Protein AF-J9FA26-F1 (afdb_monomer)

Nearest PDB structures (foldseek):
  1y7y-assembly1_B  TM=8.941E-01  e=2.163E-02  Aeromonas hydrophila
  4ia8-assembly1_B  TM=8.892E-01  e=2.289E-02  Enterobacter sp. RFL1396
  5woq-assembly2_C  TM=9.152E-01  e=3.398E-02  Mycolicibacterium smegmatis MC2 155
  3g5g-assembly1_A  TM=8.826E-01  e=2.711E-02  Enterobacter sp. RFL1396
  4iwr-assembly1_B  TM=8.650E-01  e=2.562E-02  Enterobacter sp. RFL1396

Organism: NCBI:txid749906

Mean predicted aligned error: 4.18 Å

InterPro domains:
  IPR001387 Cro/C1-type, helix-turn-helix domain [PS50943] (8-39)
  IPR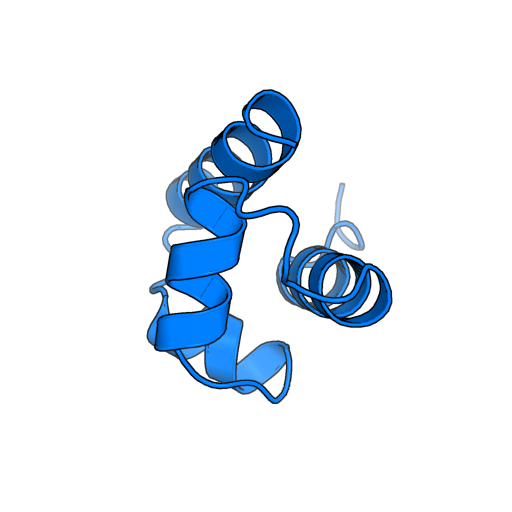001387 Cro/C1-type, helix-turn-helix domain [SM00530] (7-60)
  IPR001387 Cro/C1-type, helix-turn-helix domain [cd00093] (5-60)
  IPR010982 Lambda repressor-like, DNA-binding domain superfamily [G3DSA:1.10.260.40] (1-60)
  IPR010982 Lambda repressor-like, DNA-binding domain superfamily [SSF47413] (2-58)

Sequence (60 aa):
MQIVGEQIKLARLRRNLSIAQVAERATCSPLTVSRIEKGTPTVAIGIYLRVLYALQLEED

Secondary structure (DSSP, 8-state):
-HHHHHHHHHHHHHTT--HHHHHHHTTS-HHHHHHHHTT-TTS-HHHHHHHHHHT-GGG-

Foldseek 3Di:
DQVQLCVLVVLCVVVVHDLVQLCVQLVHDSVLNVCSNRVPPPRDVSSSVSSVVSSDPVPD

Solvent-accessible surface area (backbone atoms only — not comparable to full-atom values): 3333 Å² total; per-residue (Å²): 89,48,70,60,8,44,52,51,44,51,55,34,56,77,67,71,53,50,58,60,59,41,10,59,63,34,72,50,53,45,68,53,48,53,37,40,37,64,17,47,81,87,59,58,68,72,55,56,52,33,42,52,53,46,66,50,72,85,83,114

Structure (mmCIF, N/CA/C/O backbone):
data_AF-J9FA26-F1
#
_entry.id   AF-J9FA26-F1
#
loop_
_atom_site.group_PDB
_atom_site.id
_atom_site.type_symbol
_atom_site.label_atom_id
_atom_site.label_alt_id
_atom_site.label_comp_id
_atom_site.label_asym_id
_atom_site.label_entity_id
_atom_site.label_seq_id
_atom_site.pdbx_PDB_ins_code
_atom_site.Cartn_x
_atom_site.Cartn_y
_atom_site.Cartn_z
_atom_site.occupancy
_atom_site.B_iso_or_equiv
_atom_site.auth_seq_id
_atom_site.auth_comp_id
_atom_site.auth_asym_id
_atom_site.auth_atom_id
_atom_site.pdbx_PDB_model_num
ATOM 1 N N . MET A 1 1 ? 10.420 2.202 -9.007 1.00 71.94 1 MET A N 1
ATOM 2 C CA . MET A 1 1 ? 9.059 2.533 -8.511 1.00 71.94 1 MET A CA 1
ATOM 3 C C . MET A 1 1 ? 9.044 3.030 -7.057 1.00 71.94 1 MET A C 1
ATOM 5 O O . ME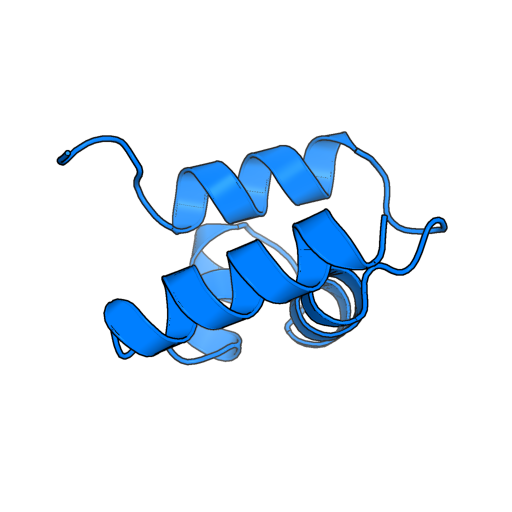T A 1 1 ? 7.980 3.091 -6.453 1.00 71.94 1 MET A O 1
ATOM 9 N N . GLN A 1 2 ? 10.184 3.440 -6.488 1.00 81.44 2 GLN A N 1
ATOM 10 C CA . GLN A 1 2 ? 10.285 3.786 -5.064 1.00 81.44 2 GLN A CA 1
ATOM 11 C C . GLN A 1 2 ? 9.480 5.043 -4.696 1.00 81.44 2 GLN A C 1
ATOM 13 O O . GLN A 1 2 ? 8.683 4.999 -3.767 1.00 81.44 2 GLN A O 1
ATOM 18 N N . ILE A 1 3 ? 9.578 6.095 -5.519 1.00 88.00 3 ILE A N 1
ATOM 19 C CA . ILE A 1 3 ? 8.797 7.337 -5.374 1.00 88.00 3 ILE A CA 1
ATOM 20 C C . ILE A 1 3 ? 7.288 7.043 -5.371 1.00 88.00 3 ILE A C 1
ATOM 22 O O . ILE A 1 3 ? 6.564 7.517 -4.504 1.00 88.00 3 ILE A O 1
ATOM 26 N N . VAL A 1 4 ? 6.812 6.213 -6.305 1.00 86.75 4 VAL A N 1
ATOM 27 C CA . VAL A 1 4 ? 5.386 5.853 -6.415 1.00 86.75 4 VAL A CA 1
ATOM 28 C C . VAL A 1 4 ? 4.910 5.092 -5.176 1.00 86.75 4 VAL A C 1
ATOM 30 O O . VAL A 1 4 ? 3.851 5.401 -4.640 1.00 86.75 4 VAL A O 1
ATOM 33 N N . GLY A 1 5 ? 5.696 4.125 -4.693 1.00 90.62 5 GLY A N 1
ATOM 34 C CA . GLY A 1 5 ? 5.367 3.380 -3.475 1.00 90.62 5 GLY A CA 1
ATOM 35 C C . GLY A 1 5 ? 5.253 4.279 -2.244 1.00 90.62 5 GLY A C 1
ATOM 36 O O . GLY A 1 5 ? 4.304 4.160 -1.468 1.00 90.62 5 GLY A O 1
ATOM 37 N N . GLU A 1 6 ? 6.165 5.238 -2.108 1.00 91.81 6 GLU A N 1
ATOM 38 C CA . GLU A 1 6 ? 6.147 6.198 -1.008 1.00 91.81 6 GLU A CA 1
ATOM 39 C C . GLU A 1 6 ? 4.940 7.142 -1.078 1.00 91.81 6 GLU A C 1
ATOM 41 O O . GLU A 1 6 ? 4.272 7.354 -0.066 1.00 91.81 6 GLU A O 1
ATOM 46 N N . GLN A 1 7 ? 4.577 7.627 -2.271 1.00 90.38 7 GLN A N 1
ATOM 47 C CA . GLN A 1 7 ? 3.357 8.423 -2.455 1.00 90.38 7 GLN A CA 1
ATOM 48 C C . GLN A 1 7 ? 2.088 7.630 -2.114 1.00 90.38 7 GLN A C 1
ATOM 50 O O . GLN A 1 7 ? 1.199 8.161 -1.452 1.00 90.38 7 GLN A O 1
ATOM 55 N N . ILE A 1 8 ? 2.017 6.347 -2.485 1.00 90.94 8 ILE A N 1
ATOM 56 C CA . ILE A 1 8 ? 0.897 5.463 -2.120 1.00 90.94 8 ILE A CA 1
ATOM 57 C C . ILE A 1 8 ? 0.805 5.305 -0.597 1.00 90.94 8 ILE A C 1
ATOM 59 O O . ILE A 1 8 ? -0.281 5.419 -0.025 1.00 90.94 8 ILE A O 1
ATOM 63 N N . LYS A 1 9 ? 1.942 5.107 0.078 1.00 91.94 9 LYS A N 1
ATOM 64 C CA . LYS A 1 9 ? 2.000 5.021 1.542 1.00 91.94 9 LYS A CA 1
ATOM 65 C C . LYS A 1 9 ? 1.518 6.310 2.203 1.00 91.94 9 LYS A C 1
ATOM 67 O O . LYS A 1 9 ? 0.721 6.264 3.138 1.00 91.94 9 LYS A O 1
ATOM 72 N N . LEU A 1 10 ? 1.974 7.462 1.713 1.00 91.69 10 LEU A N 1
ATOM 73 C CA . LEU A 1 10 ? 1.537 8.767 2.207 1.00 91.69 10 LEU A CA 1
ATOM 74 C C . LEU A 1 10 ? 0.035 8.975 1.983 1.00 91.69 10 LEU A C 1
ATOM 76 O O . LEU A 1 10 ? -0.662 9.393 2.904 1.00 91.69 10 LEU A O 1
ATOM 80 N N . ALA A 1 11 ? -0.482 8.631 0.803 1.00 90.94 11 ALA A N 1
ATOM 81 C CA . ALA A 1 11 ? -1.903 8.721 0.484 1.00 90.94 11 ALA A CA 1
ATOM 82 C C . ALA A 1 11 ? -2.765 7.838 1.399 1.00 90.94 11 ALA A C 1
ATOM 84 O O . ALA A 1 11 ? -3.825 8.282 1.846 1.00 90.94 11 ALA A O 1
ATOM 85 N N . ARG A 1 12 ? -2.292 6.626 1.724 1.00 92.56 12 ARG A N 1
ATOM 86 C CA . ARG A 1 12 ? -2.939 5.737 2.695 1.00 92.56 12 ARG A CA 1
ATOM 87 C C . ARG A 1 12 ? -2.964 6.353 4.095 1.00 92.56 12 ARG A C 1
ATOM 89 O O . ARG A 1 12 ? -4.012 6.361 4.737 1.00 92.56 12 ARG A O 1
ATOM 96 N N . LEU A 1 13 ? -1.822 6.860 4.567 1.00 91.06 13 LEU A N 1
ATOM 97 C CA . LEU A 1 13 ? -1.694 7.451 5.903 1.00 91.06 13 LEU A CA 1
ATOM 98 C C . LEU A 1 13 ? -2.535 8.723 6.059 1.00 91.06 13 LEU A C 1
ATOM 100 O O . LEU A 1 13 ? -3.196 8.877 7.079 1.00 91.06 13 LEU A O 1
ATOM 104 N N . ARG A 1 14 ? -2.586 9.589 5.037 1.00 90.81 14 ARG A N 1
ATOM 105 C CA . ARG A 1 14 ? -3.447 10.788 5.024 1.00 90.81 14 ARG A CA 1
ATOM 106 C C . ARG A 1 14 ? -4.929 10.451 5.203 1.00 90.81 14 ARG A C 1
ATOM 108 O O . ARG A 1 14 ? -5.649 11.198 5.851 1.00 90.81 14 ARG A O 1
ATOM 115 N N . ARG A 1 15 ? -5.365 9.309 4.667 1.00 88.25 15 ARG A N 1
ATOM 116 C CA . ARG A 1 15 ? -6.743 8.804 4.773 1.00 88.25 15 ARG A CA 1
ATOM 117 C C . ARG A 1 15 ? -6.979 7.933 6.015 1.00 88.25 15 ARG A C 1
ATOM 119 O O . ARG A 1 15 ? -8.060 7.376 6.156 1.00 88.25 15 ARG A O 1
ATOM 126 N N . ASN A 1 16 ? -5.983 7.782 6.897 1.00 89.75 16 ASN A N 1
ATOM 127 C CA . ASN A 1 16 ? -6.030 6.901 8.073 1.00 89.75 16 ASN A CA 1
ATOM 128 C C . ASN A 1 16 ? -6.449 5.450 7.752 1.00 89.75 16 ASN A C 1
ATOM 130 O O . ASN A 1 16 ? -7.045 4.762 8.579 1.00 89.75 16 ASN A O 1
ATOM 134 N N . LEU A 1 17 ? -6.118 4.958 6.554 1.00 90.12 17 LEU A N 1
ATOM 135 C CA . LEU A 1 17 ? -6.436 3.591 6.148 1.00 90.12 17 LEU A CA 1
ATOM 136 C C . LEU A 1 17 ? -5.337 2.627 6.608 1.00 90.12 17 LEU A C 1
ATOM 138 O O . LEU A 1 17 ? -4.139 2.879 6.456 1.00 90.12 17 LEU A O 1
ATOM 142 N N . SER A 1 18 ? -5.722 1.475 7.143 1.00 92.88 18 SER A N 1
ATOM 143 C CA . SER A 1 18 ? -4.786 0.385 7.418 1.00 92.88 18 SER A CA 1
ATOM 144 C C . SER A 1 18 ? -4.400 -0.349 6.130 1.00 92.88 18 SER A C 1
ATOM 146 O O . SER A 1 18 ? -5.134 -0.355 5.140 1.00 92.88 18 SER A O 1
ATOM 148 N N . ILE A 1 19 ? -3.239 -1.010 6.139 1.00 93.25 19 ILE A N 1
ATOM 149 C CA . ILE A 1 19 ? -2.801 -1.863 5.020 1.00 93.25 19 ILE A CA 1
ATOM 150 C C . ILE A 1 19 ? -3.842 -2.955 4.735 1.00 93.25 19 ILE A C 1
ATOM 152 O O . ILE A 1 19 ? -4.094 -3.260 3.575 1.00 93.25 19 ILE A O 1
ATOM 156 N N . ALA A 1 20 ? -4.470 -3.507 5.778 1.00 92.12 20 ALA A N 1
ATOM 157 C CA . ALA A 1 20 ? -5.509 -4.524 5.650 1.00 92.12 20 ALA A CA 1
ATOM 158 C C . ALA A 1 20 ? -6.754 -3.993 4.921 1.00 92.12 20 ALA A C 1
ATOM 160 O O . ALA A 1 20 ? -7.218 -4.634 3.985 1.00 92.12 20 ALA A O 1
ATOM 161 N N . GLN A 1 21 ? -7.229 -2.793 5.272 1.00 90.94 21 GLN A N 1
ATOM 162 C CA . GLN A 1 21 ? -8.372 -2.162 4.597 1.00 90.94 21 GLN A CA 1
ATOM 163 C C . GLN A 1 21 ? -8.087 -1.881 3.118 1.00 90.94 21 GLN A C 1
ATOM 165 O O . GLN A 1 21 ? -8.925 -2.148 2.262 1.00 90.94 21 GLN A O 1
ATOM 170 N N . VAL A 1 22 ? -6.894 -1.371 2.793 1.00 91.62 22 VAL A N 1
ATOM 171 C CA . VAL A 1 22 ? -6.502 -1.146 1.390 1.00 91.62 22 VAL A CA 1
ATOM 172 C C . VAL A 1 22 ? -6.380 -2.468 0.636 1.00 91.62 2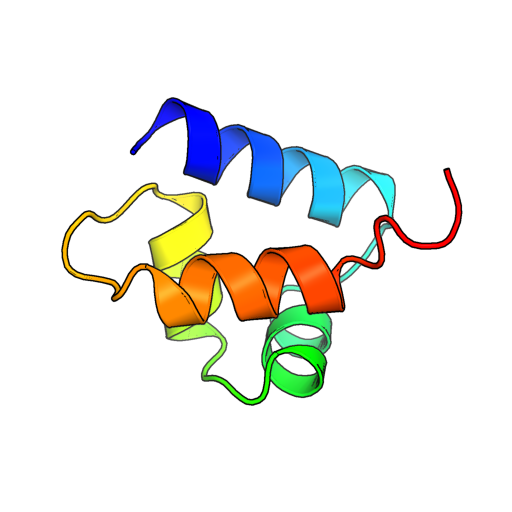2 VAL A C 1
ATOM 174 O O . VAL A 1 22 ? -6.789 -2.557 -0.518 1.00 91.62 22 VAL A O 1
ATOM 177 N N . ALA A 1 23 ? -5.838 -3.502 1.278 1.00 92.81 23 ALA A N 1
ATOM 178 C CA . ALA A 1 23 ? -5.682 -4.820 0.677 1.00 92.81 23 ALA A CA 1
ATOM 179 C C . ALA A 1 23 ? -7.034 -5.467 0.350 1.00 92.81 23 ALA A C 1
ATOM 181 O O . ALA A 1 23 ? -7.200 -5.990 -0.752 1.00 92.81 23 ALA A O 1
ATOM 182 N N . GLU A 1 24 ? -7.997 -5.358 1.266 1.00 90.75 24 GLU A N 1
ATOM 183 C CA . GLU A 1 24 ? -9.373 -5.821 1.082 1.00 90.75 24 GLU A CA 1
ATOM 184 C C . GLU A 1 24 ? -10.043 -5.103 -0.098 1.00 90.75 24 GLU A C 1
ATOM 186 O O . GLU A 1 24 ? -10.484 -5.754 -1.045 1.00 90.75 24 GLU A O 1
ATOM 191 N N . ARG A 1 25 ? -9.999 -3.763 -0.123 1.00 89.25 25 ARG A N 1
ATOM 192 C CA . ARG A 1 25 ? -10.553 -2.947 -1.219 1.00 89.25 25 ARG A CA 1
ATOM 193 C C . ARG A 1 25 ? -9.896 -3.232 -2.573 1.00 89.25 25 ARG A C 1
ATOM 195 O O . ARG A 1 25 ? -10.575 -3.303 -3.590 1.00 89.25 25 ARG A O 1
ATOM 202 N N . ALA A 1 26 ? -8.579 -3.432 -2.600 1.00 90.12 26 ALA A N 1
ATOM 203 C CA . ALA A 1 26 ? -7.831 -3.748 -3.818 1.00 90.12 26 ALA A CA 1
ATOM 204 C C . ALA A 1 26 ? -7.920 -5.234 -4.229 1.00 90.12 26 ALA A C 1
ATOM 206 O O . ALA A 1 26 ? -7.316 -5.626 -5.234 1.00 90.12 26 ALA A O 1
ATOM 207 N N . THR A 1 27 ? -8.645 -6.062 -3.461 1.00 91.38 27 THR A N 1
ATOM 208 C CA . THR A 1 27 ? -8.769 -7.515 -3.661 1.00 91.38 27 THR A CA 1
ATOM 209 C C . THR A 1 27 ? -7.396 -8.194 -3.777 1.00 91.38 27 THR A C 1
ATOM 211 O O . THR A 1 27 ? -7.097 -8.913 -4.733 1.00 91.38 27 THR A O 1
ATOM 214 N N .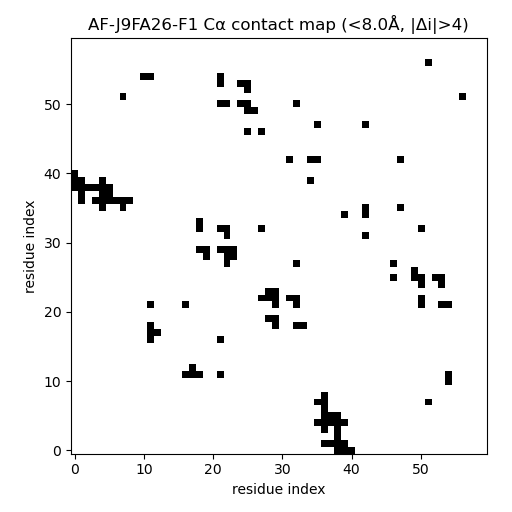 CYS A 1 28 ? -6.503 -7.905 -2.828 1.00 91.44 28 CYS A N 1
ATOM 215 C CA . CYS A 1 28 ? -5.134 -8.415 -2.812 1.00 91.44 28 CYS A CA 1
ATOM 216 C C . CYS A 1 28 ? -4.660 -8.728 -1.385 1.00 91.44 28 CYS A C 1
ATOM 218 O O . CYS A 1 28 ? -5.338 -8.436 -0.405 1.00 91.44 28 CYS A O 1
ATOM 220 N N . SER A 1 29 ? -3.478 -9.335 -1.249 1.00 93.31 29 SER A N 1
ATOM 221 C CA . SER A 1 29 ? -2.922 -9.620 0.077 1.00 93.31 29 SER A CA 1
ATOM 222 C C . SER A 1 29 ? -2.322 -8.360 0.735 1.00 93.31 29 SER A C 1
ATOM 224 O O . SER A 1 29 ? -1.712 -7.541 0.037 1.00 93.31 29 SER A O 1
ATOM 226 N N . PRO A 1 30 ? -2.369 -8.220 2.075 1.00 92.12 30 PRO A N 1
ATOM 227 C CA . PRO A 1 30 ? -1.694 -7.131 2.797 1.00 92.12 30 PRO A CA 1
ATOM 228 C C . PRO A 1 30 ? -0.182 -7.064 2.525 1.00 92.12 30 PRO A C 1
ATOM 230 O O . PRO A 1 30 ? 0.410 -5.985 2.460 1.00 92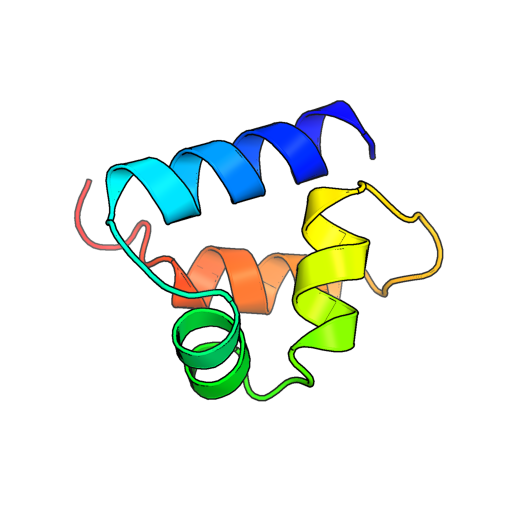.12 30 PRO A O 1
ATOM 233 N N . LEU A 1 31 ? 0.442 -8.223 2.293 1.00 93.56 31 LEU A N 1
ATOM 234 C CA . LEU A 1 31 ? 1.837 -8.344 1.861 1.00 93.56 31 LEU A CA 1
ATOM 235 C C . LEU A 1 31 ? 2.082 -7.660 0.513 1.00 93.56 31 LEU A C 1
ATOM 237 O O . LEU A 1 31 ? 3.113 -7.014 0.328 1.00 93.56 31 LEU A O 1
ATOM 241 N N . THR A 1 32 ? 1.137 -7.772 -0.420 1.00 92.38 32 THR A N 1
ATOM 242 C CA . THR A 1 32 ? 1.210 -7.111 -1.725 1.00 92.38 32 THR A CA 1
ATOM 243 C C . THR A 1 32 ? 1.157 -5.593 -1.573 1.00 92.38 32 THR A C 1
ATOM 245 O O . THR A 1 32 ? 1.991 -4.906 -2.156 1.00 92.38 32 THR A O 1
ATOM 248 N N . VAL A 1 33 ? 0.266 -5.068 -0.727 1.00 92.56 33 VAL A N 1
ATOM 249 C CA . VAL A 1 33 ? 0.201 -3.626 -0.426 1.00 92.56 33 VAL A CA 1
ATOM 250 C C . VAL A 1 33 ? 1.500 -3.140 0.226 1.00 92.56 33 VAL A C 1
ATOM 252 O O . VAL A 1 33 ? 2.059 -2.135 -0.199 1.00 92.56 33 VAL A O 1
ATOM 255 N N . SER A 1 34 ? 2.064 -3.890 1.177 1.00 93.19 34 SER A N 1
ATOM 256 C CA . SER A 1 34 ? 3.358 -3.537 1.784 1.00 93.19 34 SER A CA 1
ATOM 257 C C . SER A 1 34 ? 4.513 -3.533 0.768 1.00 93.19 34 SER A C 1
ATOM 259 O O . SER A 1 34 ? 5.383 -2.664 0.814 1.00 93.19 34 SER A O 1
ATOM 261 N N . ARG A 1 35 ? 4.523 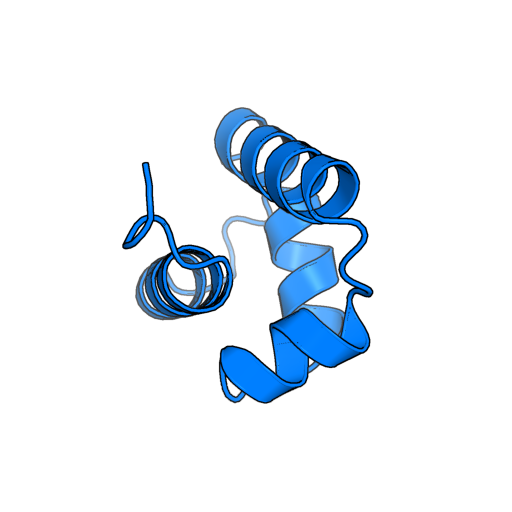-4.468 -0.194 1.00 92.75 35 ARG A N 1
ATOM 262 C CA . ARG A 1 35 ? 5.499 -4.476 -1.303 1.00 92.75 35 ARG A CA 1
ATOM 263 C C . ARG A 1 35 ? 5.323 -3.279 -2.238 1.00 92.75 35 ARG A C 1
ATOM 265 O O . ARG A 1 35 ? 6.328 -2.730 -2.694 1.00 92.75 35 ARG A O 1
ATOM 272 N N . ILE A 1 36 ? 4.080 -2.875 -2.497 1.00 91.81 36 ILE A N 1
ATOM 273 C CA . ILE A 1 36 ? 3.734 -1.690 -3.291 1.00 91.81 36 ILE A CA 1
ATOM 274 C C . ILE A 1 36 ? 4.245 -0.424 -2.611 1.00 91.81 36 ILE A C 1
ATOM 276 O O . ILE A 1 36 ? 4.944 0.349 -3.260 1.00 91.81 36 ILE A O 1
ATOM 280 N N . GLU 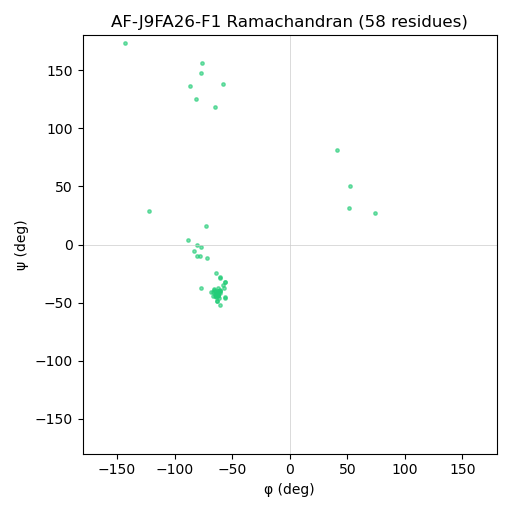A 1 37 ? 3.992 -0.258 -1.310 1.00 91.75 37 GLU A N 1
ATOM 281 C CA . GLU A 1 37 ? 4.480 0.883 -0.520 1.00 91.75 37 GLU A CA 1
ATOM 282 C C . GLU A 1 37 ? 6.011 0.982 -0.489 1.00 91.75 37 GLU A C 1
ATOM 284 O O . GLU A 1 37 ? 6.568 2.069 -0.379 1.00 91.75 37 GLU A O 1
ATOM 289 N N . LYS A 1 38 ? 6.708 -0.152 -0.619 1.00 90.62 38 LYS A N 1
ATOM 290 C CA . LYS A 1 38 ? 8.174 -0.213 -0.739 1.00 90.62 38 LYS A CA 1
ATOM 291 C C . LYS A 1 38 ? 8.684 0.013 -2.170 1.00 90.62 38 LYS A C 1
ATOM 293 O O . LYS A 1 38 ? 9.891 0.065 -2.382 1.00 90.62 38 LYS A O 1
ATOM 298 N N . GLY A 1 39 ? 7.795 0.128 -3.159 1.00 86.31 39 GLY A N 1
ATOM 299 C CA . GLY A 1 39 ? 8.158 0.351 -4.560 1.00 86.31 39 GLY A CA 1
ATOM 300 C C . GLY A 1 39 ? 8.742 -0.873 -5.270 1.00 86.31 39 GLY A C 1
ATOM 301 O O . GLY A 1 39 ? 9.536 -0.706 -6.199 1.00 86.31 39 GLY A O 1
ATOM 302 N N . THR A 1 40 ? 8.373 -2.082 -4.831 1.00 88.75 40 THR A N 1
ATOM 303 C CA . THR A 1 40 ? 8.921 -3.345 -5.351 1.00 88.75 40 THR A CA 1
ATOM 304 C C . THR A 1 40 ? 8.549 -3.543 -6.832 1.00 88.75 40 THR A C 1
ATOM 306 O O . THR A 1 40 ? 7.365 -3.686 -7.137 1.00 88.75 40 THR A O 1
ATOM 309 N N . PRO A 1 41 ? 9.520 -3.629 -7.762 1.00 79.56 41 PRO A N 1
ATOM 310 C CA . PRO A 1 41 ? 9.245 -3.694 -9.202 1.00 79.56 41 PRO A CA 1
ATOM 311 C C . PRO A 1 41 ? 8.650 -5.033 -9.667 1.00 79.56 41 PRO A C 1
ATOM 313 O O . PRO A 1 41 ? 8.173 -5.126 -10.790 1.00 79.56 41 PRO A O 1
ATOM 316 N N . THR A 1 42 ? 8.661 -6.070 -8.823 1.00 86.62 42 THR A N 1
ATOM 317 C CA . THR A 1 42 ? 8.091 -7.392 -9.140 1.00 86.62 42 THR A CA 1
ATOM 318 C C . THR A 1 42 ? 6.567 -7.440 -9.038 1.00 86.62 42 THR A C 1
ATOM 320 O O . THR A 1 42 ? 5.954 -8.427 -9.439 1.00 86.62 42 THR A O 1
ATOM 323 N N . VAL A 1 43 ? 5.936 -6.398 -8.491 1.00 88.00 43 VAL A N 1
ATOM 324 C CA . VAL A 1 43 ? 4.478 -6.309 -8.425 1.00 88.00 43 VAL A CA 1
ATOM 325 C C . VAL A 1 43 ? 3.950 -5.813 -9.768 1.00 88.00 43 VAL A C 1
ATOM 327 O O . VAL A 1 43 ? 4.345 -4.753 -10.250 1.00 88.00 43 VAL A O 1
ATOM 330 N N . ALA A 1 44 ? 3.032 -6.575 -10.364 1.00 90.19 44 ALA A N 1
ATOM 331 C CA . ALA A 1 44 ? 2.424 -6.222 -11.641 1.00 90.19 44 ALA A CA 1
ATOM 332 C C . ALA A 1 44 ? 1.734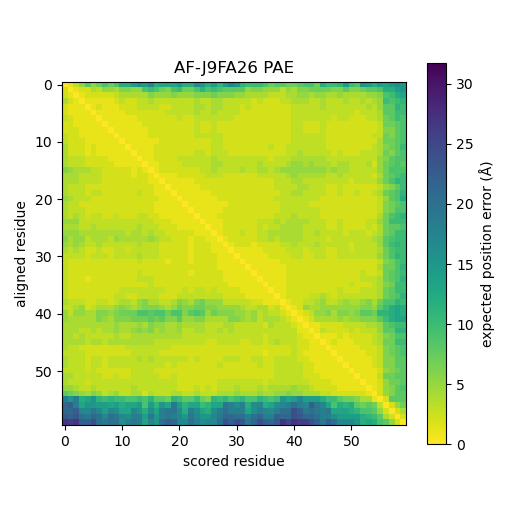 -4.849 -11.575 1.00 90.19 44 ALA A C 1
ATOM 334 O O . ALA A 1 44 ? 1.015 -4.544 -10.619 1.00 90.19 44 ALA A O 1
ATOM 335 N N . ILE A 1 45 ? 1.895 -4.047 -12.630 1.00 88.12 45 ILE A N 1
ATOM 336 C CA . ILE A 1 45 ? 1.339 -2.688 -12.717 1.00 88.12 45 ILE A CA 1
ATOM 337 C C . ILE A 1 45 ? -0.186 -2.648 -12.513 1.00 88.12 45 ILE A C 1
ATOM 339 O O . ILE A 1 45 ? -0.705 -1.723 -11.897 1.00 88.12 45 ILE A O 1
ATOM 343 N N . GLY A 1 46 ? -0.909 -3.694 -12.929 1.00 90.12 46 GLY A N 1
ATOM 344 C CA . GLY A 1 46 ? -2.354 -3.802 -12.700 1.00 90.12 46 GLY A CA 1
ATOM 345 C C . GLY A 1 46 ? -2.743 -3.817 -11.217 1.00 90.12 46 GLY A C 1
ATOM 346 O O . GLY A 1 46 ? -3.812 -3.333 -10.857 1.00 90.12 46 GLY A O 1
ATOM 347 N N . ILE A 1 47 ? -1.870 -4.312 -10.334 1.00 90.38 47 ILE A N 1
ATOM 348 C CA . ILE A 1 47 ? -2.117 -4.303 -8.887 1.00 90.38 47 ILE A CA 1
ATOM 349 C C . ILE A 1 47 ? -1.870 -2.905 -8.306 1.00 90.38 47 ILE A C 1
ATOM 351 O O . ILE A 1 47 ? -2.639 -2.461 -7.458 1.00 90.38 47 ILE A O 1
ATOM 355 N N . TYR A 1 48 ? -0.859 -2.179 -8.797 1.00 88.44 48 TYR A N 1
ATOM 356 C CA . TYR A 1 48 ? -0.663 -0.769 -8.439 1.00 88.44 48 TYR A CA 1
ATOM 357 C C . TYR A 1 48 ? -1.913 0.060 -8.754 1.00 88.44 48 TYR A C 1
ATOM 359 O O . TYR A 1 48 ? -2.369 0.816 -7.901 1.00 88.44 48 TYR A O 1
ATOM 367 N N . LEU A 1 49 ? -2.503 -0.134 -9.937 1.00 87.88 49 LEU A N 1
ATOM 368 C CA . LEU A 1 49 ? -3.734 0.551 -10.338 1.00 87.88 49 LEU A CA 1
ATOM 369 C C . LEU A 1 49 ? -4.923 0.198 -9.436 1.00 87.88 49 LEU A C 1
ATOM 371 O O . LEU A 1 49 ? -5.651 1.096 -9.031 1.00 87.88 49 LEU A O 1
ATOM 375 N N . ARG A 1 50 ? -5.094 -1.075 -9.050 1.00 90.12 50 ARG A N 1
ATOM 376 C CA . ARG A 1 50 ? -6.147 -1.474 -8.095 1.00 90.12 50 ARG A CA 1
ATOM 377 C C . ARG A 1 50 ? -5.971 -0.837 -6.723 1.00 90.12 50 ARG A C 1
ATOM 379 O O . ARG A 1 50 ? -6.957 -0.438 -6.122 1.00 90.12 50 ARG A O 1
ATOM 386 N N . VAL A 1 51 ? -4.738 -0.734 -6.225 1.00 89.75 51 VAL A N 1
ATOM 387 C CA . VAL A 1 51 ? -4.455 -0.069 -4.943 1.00 89.75 51 VAL A CA 1
ATOM 388 C C . VAL A 1 51 ? -4.707 1.433 -5.033 1.00 89.75 51 VAL A C 1
ATOM 390 O O . VAL A 1 51 ? -5.290 2.001 -4.116 1.00 89.75 51 VAL A O 1
ATOM 393 N N . LEU A 1 52 ? -4.325 2.073 -6.139 1.00 88.38 52 LEU A N 1
ATOM 394 C CA . LEU A 1 52 ? -4.643 3.480 -6.389 1.00 88.38 52 LEU A CA 1
ATOM 395 C C . LEU A 1 52 ? -6.159 3.713 -6.470 1.00 88.38 52 LEU A C 1
ATOM 397 O O . LEU A 1 52 ? -6.655 4.662 -5.872 1.00 88.38 52 LEU A O 1
ATOM 401 N N . TYR A 1 53 ? -6.892 2.816 -7.131 1.00 87.12 53 TYR A N 1
ATOM 402 C CA . TYR A 1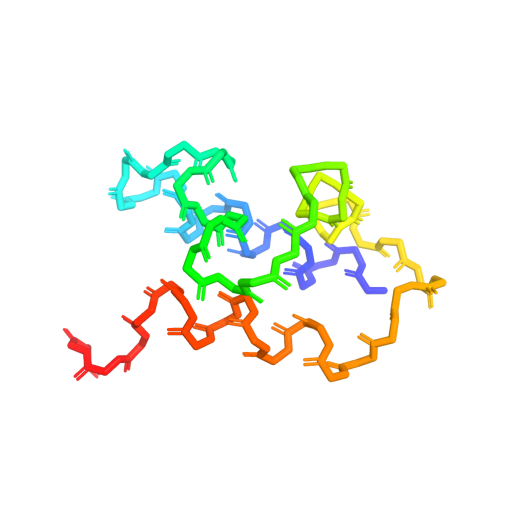 53 ? -8.354 2.854 -7.190 1.00 87.12 53 TYR A CA 1
ATOM 403 C C . TYR A 1 53 ? -8.993 2.631 -5.809 1.00 87.12 53 TYR A C 1
ATOM 405 O O . TYR A 1 53 ? -9.876 3.374 -5.402 1.00 87.12 53 TYR A O 1
ATOM 413 N N . ALA A 1 54 ? -8.481 1.676 -5.028 1.00 86.19 54 ALA A N 1
ATOM 414 C CA . ALA A 1 54 ? -8.925 1.387 -3.661 1.00 86.19 54 ALA A CA 1
ATOM 415 C C . ALA A 1 54 ? -8.678 2.535 -2.666 1.00 86.19 54 ALA A C 1
ATOM 417 O O . ALA A 1 54 ? -9.356 2.630 -1.638 1.00 86.19 54 ALA A O 1
ATOM 418 N N . LEU A 1 55 ? -7.697 3.393 -2.956 1.00 83.50 55 LEU A N 1
ATOM 419 C CA . LEU A 1 55 ? -7.458 4.633 -2.223 1.00 83.50 55 LEU A CA 1
ATOM 420 C C . LEU A 1 55 ? -8.446 5.747 -2.605 1.00 83.50 55 LEU A C 1
ATOM 422 O O . LEU A 1 55 ? -8.360 6.808 -1.994 1.00 83.50 55 LEU A O 1
ATOM 426 N N . GLN A 1 56 ? -9.362 5.496 -3.555 1.00 67.38 56 GLN A N 1
ATOM 427 C CA . GLN A 1 56 ? -10.371 6.421 -4.075 1.00 67.38 56 GLN A CA 1
ATOM 428 C C . GLN A 1 56 ? -9.803 7.833 -4.265 1.00 67.38 56 GLN A C 1
ATOM 430 O O . GLN A 1 56 ? -9.999 8.738 -3.458 1.00 67.38 56 GLN A O 1
ATOM 435 N N . LEU A 1 57 ? -9.113 8.022 -5.390 1.00 57.50 57 LEU A N 1
ATOM 436 C CA . LEU A 1 57 ? -8.952 9.342 -6.017 1.00 57.50 57 LEU A CA 1
ATOM 437 C C . LEU A 1 57 ? -10.262 9.821 -6.686 1.00 57.50 57 LEU A C 1
ATOM 439 O O . LEU A 1 57 ? -10.223 10.706 -7.525 1.00 57.50 57 LEU A O 1
ATOM 443 N N . GLU A 1 58 ? -11.411 9.215 -6.367 1.00 49.53 58 GLU A N 1
ATOM 444 C CA . GLU A 1 58 ? -12.727 9.614 -6.891 1.00 49.53 58 GLU A CA 1
ATOM 445 C C . GLU A 1 58 ? -13.328 10.819 -6.140 1.00 49.53 58 GLU A C 1
ATOM 447 O O . GLU A 1 58 ? -14.316 11.375 -6.605 1.00 49.53 58 GLU A O 1
ATOM 452 N N . GLU A 1 59 ? -12.740 11.241 -5.012 1.00 47.47 59 GLU A N 1
ATOM 453 C CA . GLU A 1 59 ? -13.255 12.336 -4.167 1.00 47.47 59 GLU A CA 1
ATOM 454 C C . GLU A 1 59 ? -12.251 13.494 -3.964 1.00 47.47 59 GLU A C 1
ATOM 456 O O . GLU A 1 59 ? -12.289 14.158 -2.929 1.00 47.47 59 GLU A O 1
ATOM 461 N N . ASP A 1 60 ? -11.351 13.732 -4.927 1.00 44.66 60 ASP A N 1
ATOM 462 C CA . ASP A 1 60 ? -10.527 14.958 -5.005 1.00 44.66 60 ASP A CA 1
ATOM 463 C C . ASP A 1 60 ? -10.725 15.646 -6.366 1.00 44.66 60 ASP A C 1
ATOM 465 O O . ASP A 1 60 ? -10.535 14.962 -7.401 1.00 44.66 60 ASP A O 1
#

pLDDT: mean 86.59, std 10.9, range [44.66, 93.56]

Radius of gyration: 10.1 Å; Cα contacts (8 Å, |Δi|>4): 67; chains: 1; bounding box: 24×25×21 Å